Protein AF-A0A4Q3SKV6-F1 (afdb_monomer_lite)

Foldseek 3Di:
DAADAAWDFDADPVGHTQWIFGDDRNDGDDDIDGADPQAAEDEEQDDDPVCLVVLVRHQAYEHLADDCPDPVNVSCVVSVHQYAYNNHCRPPVDDPPFDWDGHSVVRDIGGDD

Radius of gyration: 16.92 Å; chains: 1; bounding box: 42×22×46 Å

pLDDT: mean 90.31, std 5.61, range [58.5, 96.88]

Secondary structure (DSSP, 8-state):
-PPP-EEEEEE-TTS-EEEEEEEETTEEEEEEEE--TT-PEEEES---GGGGGGGGT-SEEEESS--TTSHHHHHHHHTT--EEE--TTHHHHSPTT--EEEETTTTEEEE--

Sequence (113 aa):
KGKLNGVKKVFYKNGKIAEETTYVNGIKNGPYKKYSEKGDILVTTFTDPSWTPLFVSISGLITEVGGLMTHGSVIAREYGLPAVVGVENATRLIRDGQNIRLNGTEGFIELLD

Structure (mmCIF, N/CA/C/O backbone):
data_AF-A0A4Q3SKV6-F1
#
_entry.id   AF-A0A4Q3SKV6-F1
#
loop_
_atom_site.group_PDB
_atom_site.id
_atom_site.type_symbol
_atom_site.label_atom_id
_atom_site.label_alt_id
_atom_site.label_comp_id
_atom_site.label_asym_id
_atom_site.label_entity_id
_atom_site.label_seq_id
_atom_site.pdbx_PDB_ins_code
_atom_site.Cartn_x
_atom_site.Cartn_y
_atom_site.Cartn_z
_atom_site.occupancy
_atom_site.B_iso_or_equiv
_atom_site.auth_seq_id
_atom_site.auth_comp_id
_atom_site.auth_asym_id
_atom_site.auth_atom_id
_atom_site.pdbx_PDB_model_num
ATOM 1 N N . LYS A 1 1 ? -27.427 4.062 30.607 1.00 58.50 1 LYS A N 1
ATOM 2 C CA . LYS A 1 1 ? -26.310 3.504 29.799 1.00 58.50 1 LYS A CA 1
ATOM 3 C C . LYS A 1 1 ? -25.876 4.567 28.796 1.00 58.50 1 LYS A C 1
ATOM 5 O O . LYS A 1 1 ? -26.738 5.050 28.073 1.00 58.50 1 LYS A O 1
ATOM 10 N N . GLY A 1 2 ? -24.609 4.986 28.807 1.00 77.06 2 GLY A N 1
ATOM 11 C CA . GLY A 1 2 ? -24.106 6.011 27.884 1.00 77.06 2 GLY A CA 1
ATOM 12 C C . GLY A 1 2 ? -24.086 5.497 26.444 1.00 77.06 2 GLY A C 1
ATOM 13 O O . GLY A 1 2 ? -23.684 4.359 26.206 1.00 77.06 2 GLY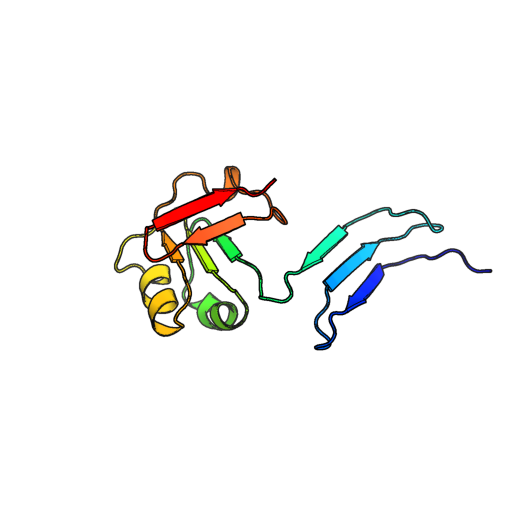 A O 1
ATOM 14 N N . LYS A 1 3 ? -24.563 6.307 25.493 1.00 82.81 3 LYS A N 1
ATOM 15 C CA . LYS A 1 3 ? -24.414 6.023 24.060 1.00 82.81 3 LYS A CA 1
ATOM 16 C C . LYS A 1 3 ? -22.941 6.200 23.676 1.00 82.81 3 LYS A C 1
ATOM 18 O O . LYS A 1 3 ? -22.291 7.113 24.179 1.00 82.81 3 LYS A O 1
ATOM 23 N N . LEU A 1 4 ? -22.423 5.333 22.804 1.00 84.38 4 LEU A N 1
ATOM 24 C CA . LEU A 1 4 ? -21.048 5.445 22.310 1.00 84.38 4 LEU A CA 1
ATOM 25 C C . LEU A 1 4 ? -20.887 6.740 21.506 1.00 84.38 4 LEU A C 1
ATOM 27 O O . LEU A 1 4 ? -21.649 6.985 20.570 1.00 84.38 4 LEU A O 1
ATOM 31 N N . ASN A 1 5 ? -19.888 7.535 21.878 1.00 92.31 5 ASN A N 1
ATOM 32 C CA . ASN A 1 5 ? -19.461 8.739 21.177 1.00 92.31 5 ASN A CA 1
ATOM 33 C C . ASN A 1 5 ? -17.937 8.690 21.034 1.00 92.31 5 ASN A C 1
ATOM 35 O O . ASN A 1 5 ? -17.243 8.459 22.024 1.00 92.31 5 ASN A O 1
ATOM 39 N N . GLY A 1 6 ? -17.430 8.890 19.817 1.00 92.44 6 GLY A N 1
ATOM 40 C CA . GLY A 1 6 ? -16.000 8.862 19.503 1.00 92.44 6 GLY A CA 1
ATOM 41 C C . GLY A 1 6 ? -15.561 7.639 18.695 1.00 92.44 6 GLY A C 1
ATOM 42 O O . GLY A 1 6 ? -16.379 6.930 18.105 1.00 92.44 6 GLY A O 1
ATOM 43 N N . VAL A 1 7 ? -14.247 7.413 18.638 1.00 94.50 7 VAL A N 1
ATOM 44 C CA . VAL A 1 7 ? -13.634 6.346 17.833 1.00 94.50 7 VAL A CA 1
ATOM 45 C C . VAL A 1 7 ? -13.511 5.067 18.655 1.00 94.50 7 VAL A C 1
ATOM 47 O O . VAL A 1 7 ? -12.855 5.039 19.695 1.00 94.50 7 VAL A O 1
ATOM 50 N N . LYS A 1 8 ? -14.107 3.982 18.162 1.00 95.31 8 LYS A N 1
ATOM 51 C CA . LYS A 1 8 ? -13.877 2.625 18.658 1.00 95.31 8 LYS A CA 1
ATOM 52 C C . LYS A 1 8 ? -12.770 1.978 17.834 1.00 95.31 8 LYS A C 1
ATOM 54 O O . LYS A 1 8 ? -12.875 1.936 16.610 1.00 95.31 8 LYS A O 1
ATOM 59 N N . LYS A 1 9 ? -11.761 1.426 18.510 1.00 96.00 9 LYS A N 1
ATOM 60 C CA . LYS A 1 9 ? -10.676 0.660 17.887 1.00 96.00 9 LYS A CA 1
ATOM 61 C C . LYS A 1 9 ? -10.832 -0.831 18.175 1.00 96.00 9 LYS A C 1
ATOM 63 O O . LYS A 1 9 ? -11.140 -1.213 19.304 1.00 96.00 9 LYS A O 1
ATOM 68 N N . VAL A 1 10 ? -10.631 -1.659 17.160 1.00 95.31 10 VAL A N 1
ATOM 69 C CA . VAL A 1 10 ? -10.511 -3.120 17.261 1.00 95.31 10 VAL A CA 1
ATOM 70 C C . VAL A 1 10 ? -9.060 -3.474 16.976 1.00 95.31 10 VAL A C 1
ATOM 72 O O . VAL A 1 10 ? -8.450 -2.845 16.118 1.00 95.31 10 VAL A O 1
ATOM 75 N N . PHE A 1 11 ? -8.510 -4.461 17.680 1.00 93.81 11 PHE A N 1
ATOM 76 C CA . PHE A 1 11 ? -7.109 -4.862 17.559 1.00 93.81 11 PHE A CA 1
ATOM 77 C C . PHE A 1 11 ? -6.990 -6.328 17.127 1.00 93.81 11 PHE A C 1
ATOM 79 O O . PHE A 1 11 ? -7.796 -7.168 17.529 1.00 93.81 11 PHE A O 1
ATOM 86 N N . TYR A 1 12 ? -5.967 -6.628 16.332 1.00 89.62 12 TYR A N 1
ATOM 87 C CA . TYR A 1 12 ? -5.496 -7.981 16.058 1.00 89.62 12 TYR A CA 1
ATOM 88 C C . TYR A 1 12 ? -4.845 -8.600 17.301 1.00 89.62 12 TYR A C 1
ATOM 90 O O . TYR A 1 12 ? -4.482 -7.900 18.249 1.00 89.62 12 TYR A O 1
ATOM 98 N N . LYS A 1 13 ? -4.636 -9.925 17.291 1.00 90.06 13 LYS A N 1
ATOM 99 C CA . LYS A 1 13 ? -3.997 -10.645 18.413 1.00 90.06 13 LYS A CA 1
ATOM 100 C C . LYS A 1 13 ? -2.584 -10.139 18.719 1.00 90.06 13 LYS A C 1
ATOM 102 O O . LYS A 1 13 ? -2.144 -10.216 19.859 1.00 90.06 13 LYS A O 1
ATOM 107 N N . ASN A 1 14 ? -1.893 -9.617 17.709 1.00 86.12 14 ASN A N 1
ATOM 108 C CA . ASN A 1 14 ? -0.560 -9.025 17.826 1.00 86.12 14 ASN A CA 1
ATOM 109 C C . ASN A 1 14 ? -0.564 -7.575 18.358 1.00 86.12 14 ASN A C 1
ATOM 111 O O . ASN A 1 14 ? 0.493 -6.956 18.428 1.00 86.12 14 ASN A O 1
ATOM 115 N N . GLY A 1 15 ? -1.731 -7.012 18.692 1.00 89.88 15 GLY A N 1
ATOM 116 C CA . GLY A 1 15 ? -1.869 -5.652 19.213 1.00 89.88 15 GLY A CA 1
ATOM 117 C C . GLY A 1 15 ? -1.922 -4.545 18.153 1.00 89.88 15 GLY A C 1
ATOM 118 O O . GLY A 1 15 ? -2.127 -3.388 18.518 1.00 89.88 15 GLY A O 1
ATOM 119 N N . LYS A 1 16 ? -1.791 -4.853 16.853 1.00 87.81 16 LYS A N 1
ATOM 120 C CA . LYS A 1 16 ? -2.024 -3.868 15.780 1.00 87.81 16 LYS A CA 1
ATOM 121 C C . LYS A 1 16 ? -3.511 -3.531 15.683 1.00 87.81 16 LYS A C 1
ATOM 123 O O . LYS A 1 16 ? -4.359 -4.388 15.918 1.00 87.81 16 LYS A O 1
ATOM 128 N N . ILE A 1 17 ? -3.841 -2.297 15.312 1.00 90.06 17 ILE A N 1
ATOM 129 C CA . ILE A 1 17 ? -5.231 -1.899 15.051 1.00 90.06 17 ILE A CA 1
ATOM 130 C C . ILE A 1 17 ? -5.724 -2.659 13.813 1.00 90.06 17 ILE A C 1
ATOM 132 O O . ILE A 1 17 ? -5.049 -2.675 12.793 1.00 90.06 17 ILE A O 1
ATOM 136 N N . ALA A 1 18 ? -6.887 -3.291 13.924 1.00 90.19 18 ALA A N 1
ATOM 137 C CA . ALA A 1 18 ? -7.597 -3.964 12.843 1.00 90.19 18 ALA A CA 1
ATOM 138 C C . ALA A 1 18 ? -8.674 -3.066 12.225 1.00 90.19 18 ALA A C 1
ATOM 140 O O . ALA A 1 18 ? -8.880 -3.078 11.015 1.00 90.19 18 ALA A O 1
ATOM 141 N N . GLU A 1 19 ? -9.365 -2.278 13.051 1.00 93.00 19 GLU A N 1
ATOM 142 C CA . GLU A 1 19 ? -10.465 -1.426 12.602 1.00 93.00 19 GLU A CA 1
ATOM 143 C C . GLU A 1 19 ? -10.603 -0.183 13.483 1.00 93.00 19 GLU A C 1
ATOM 145 O O . GLU A 1 19 ? -10.525 -0.274 14.709 1.00 93.00 19 GLU A O 1
ATOM 150 N N . GLU A 1 20 ? -10.879 0.961 12.865 1.00 94.94 20 GLU A N 1
ATOM 151 C CA . GLU A 1 20 ? -11.328 2.184 13.527 1.00 94.94 20 GLU A CA 1
ATOM 152 C C . GLU A 1 20 ? -12.720 2.556 13.009 1.00 94.94 20 GLU A C 1
ATOM 154 O O . GLU A 1 20 ? -12.915 2.752 11.810 1.00 94.94 20 GLU A O 1
ATOM 159 N N . THR A 1 21 ? -13.697 2.665 13.914 1.00 95.00 21 THR A N 1
ATOM 160 C CA . THR A 1 21 ? -15.064 3.091 13.586 1.00 95.00 21 THR A CA 1
ATOM 161 C C . THR A 1 21 ? -15.463 4.295 14.428 1.00 95.00 21 THR A C 1
ATOM 163 O O . THR A 1 21 ? -15.389 4.251 15.658 1.00 95.00 21 THR A O 1
ATOM 166 N N . THR A 1 22 ? -15.959 5.345 13.775 1.00 95.75 22 THR A N 1
ATOM 167 C CA . THR A 1 22 ? -16.471 6.545 14.447 1.00 95.75 22 THR A CA 1
ATOM 168 C C . THR A 1 22 ? -17.957 6.396 14.781 1.00 95.75 22 THR A C 1
ATOM 170 O O . THR A 1 22 ? -18.753 5.971 13.941 1.00 95.75 22 THR A O 1
ATOM 173 N N . TYR A 1 23 ? -18.335 6.732 16.017 1.00 94.94 23 TYR A N 1
ATOM 174 C CA . TYR A 1 23 ? -19.713 6.693 16.501 1.00 94.94 23 TYR A CA 1
ATOM 175 C C . TYR A 1 23 ? -20.179 8.062 16.997 1.00 94.94 23 TYR A C 1
ATOM 177 O O . TYR A 1 23 ? -19.475 8.732 17.754 1.00 94.94 23 TYR A O 1
ATOM 185 N N . VAL A 1 24 ? -21.414 8.420 16.640 1.00 94.38 24 VAL A N 1
ATOM 186 C CA . VAL A 1 24 ? -22.148 9.575 17.172 1.00 94.38 24 VAL A CA 1
ATOM 187 C C . VAL A 1 24 ? -23.500 9.078 17.668 1.00 94.38 24 VAL A C 1
ATOM 189 O O . VAL A 1 24 ? -24.273 8.480 16.922 1.00 94.38 24 VAL A O 1
ATOM 192 N N . ASN A 1 25 ? -23.790 9.286 18.951 1.00 93.56 25 ASN A N 1
ATOM 193 C CA . ASN A 1 25 ? -25.009 8.827 19.618 1.00 93.56 25 ASN A CA 1
ATOM 194 C C . ASN A 1 25 ? -25.289 7.323 19.439 1.00 93.56 25 ASN A C 1
ATOM 196 O O . ASN A 1 25 ? -26.442 6.896 19.366 1.00 93.56 25 ASN A O 1
ATOM 200 N N . GLY A 1 26 ? -24.234 6.507 19.404 1.00 91.25 26 GLY A N 1
ATOM 201 C CA . GLY A 1 26 ? -24.318 5.058 19.218 1.00 91.25 26 GLY A CA 1
ATOM 202 C C . GLY A 1 26 ? -24.495 4.596 17.769 1.00 91.25 26 GLY A C 1
ATOM 203 O O . GLY A 1 26 ? -24.529 3.390 17.537 1.00 91.25 26 GLY A O 1
ATOM 204 N N . ILE A 1 27 ? -24.564 5.510 16.798 1.00 93.06 27 ILE A N 1
ATOM 205 C CA . ILE A 1 27 ? -24.687 5.197 15.369 1.00 93.06 27 ILE A CA 1
ATOM 206 C C . ILE A 1 27 ? -23.320 5.374 14.704 1.00 93.06 27 ILE A C 1
ATOM 208 O O . ILE A 1 27 ? -22.618 6.340 15.003 1.00 93.06 27 ILE A O 1
ATOM 212 N N . LYS A 1 28 ? -22.940 4.450 13.808 1.00 92.75 28 LYS A N 1
ATOM 213 C CA . LYS A 1 28 ? -21.728 4.591 12.986 1.00 92.75 28 LYS A CA 1
ATOM 214 C C . LYS A 1 28 ? -21.862 5.847 12.125 1.00 92.75 28 LYS A C 1
ATOM 216 O O . LYS A 1 28 ? -22.749 5.921 11.279 1.00 92.75 28 LYS A O 1
ATOM 221 N N . ASN A 1 29 ? -21.016 6.835 12.372 1.00 91.88 29 ASN A N 1
ATOM 222 C CA . ASN A 1 29 ? -21.043 8.112 11.677 1.00 91.88 29 ASN A CA 1
ATOM 223 C C . ASN A 1 29 ? -19.631 8.702 11.680 1.00 91.88 29 ASN A C 1
ATOM 225 O O . ASN A 1 29 ? -19.064 8.913 12.749 1.00 91.88 29 ASN A O 1
ATOM 229 N N . GLY A 1 30 ? -19.070 8.929 10.492 1.00 88.56 30 GLY A N 1
ATOM 230 C CA . GLY A 1 30 ? -17.695 9.394 10.307 1.00 88.56 30 GLY A CA 1
ATOM 231 C C . GLY A 1 30 ? -16.780 8.334 9.682 1.00 88.56 30 GLY A C 1
ATOM 232 O O . GLY A 1 30 ? -17.271 7.324 9.171 1.00 88.56 30 GLY A O 1
ATOM 233 N N . PRO A 1 31 ? -15.455 8.565 9.684 1.00 87.81 31 PRO A N 1
ATOM 234 C CA . PRO A 1 31 ? -14.503 7.700 9.003 1.00 87.81 31 PRO A CA 1
ATOM 235 C C . PRO A 1 31 ? -14.521 6.275 9.563 1.00 87.81 31 PRO A C 1
ATOM 237 O O . PRO A 1 31 ? -14.621 6.058 10.779 1.00 87.81 31 PRO A O 1
ATOM 240 N N . TYR A 1 32 ? -14.409 5.330 8.633 1.00 90.06 32 TYR A N 1
ATOM 241 C CA . TYR A 1 32 ? -14.226 3.904 8.857 1.00 90.06 32 TYR A CA 1
ATOM 242 C C . TYR A 1 32 ? -12.919 3.492 8.190 1.00 90.06 32 TYR A C 1
ATOM 244 O O . TYR A 1 32 ? -12.730 3.768 7.006 1.00 90.06 32 TYR A O 1
ATOM 252 N N . LYS A 1 33 ? -12.025 2.851 8.941 1.00 88.75 33 LYS A N 1
ATOM 253 C CA . LYS A 1 33 ? -10.770 2.317 8.408 1.00 88.75 33 LYS A CA 1
ATOM 254 C C . LYS A 1 33 ? -10.596 0.883 8.856 1.00 88.75 33 LYS A C 1
ATOM 256 O O . LYS A 1 33 ? -10.780 0.580 10.034 1.00 88.75 33 LYS A O 1
ATOM 261 N N . LYS A 1 34 ? -10.208 0.026 7.920 1.00 86.81 34 LYS A N 1
ATOM 262 C CA . LYS A 1 34 ? -9.826 -1.358 8.172 1.00 86.81 34 LYS A CA 1
ATOM 263 C C . LYS A 1 34 ? -8.383 -1.527 7.725 1.00 86.81 34 LYS A C 1
ATOM 265 O O . LYS A 1 34 ? -8.044 -1.121 6.622 1.00 86.81 34 LYS A O 1
ATOM 270 N N . TYR A 1 35 ? -7.565 -2.103 8.590 1.00 85.19 35 TYR A N 1
ATOM 271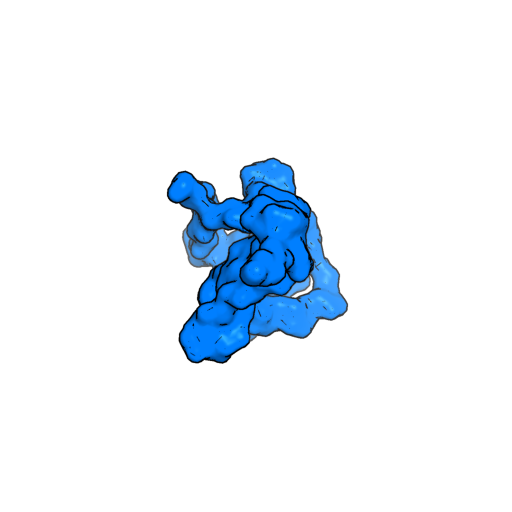 C CA . TYR A 1 35 ? -6.140 -2.305 8.352 1.00 85.19 35 TYR A CA 1
ATOM 272 C C . TYR A 1 35 ? -5.880 -3.779 8.094 1.00 85.19 35 TYR A C 1
ATOM 274 O O . TYR A 1 35 ? -6.536 -4.623 8.700 1.00 85.19 35 TYR A O 1
ATOM 282 N N . SER A 1 36 ? -4.924 -4.105 7.232 1.00 83.06 36 SER A N 1
ATOM 283 C CA . SER A 1 36 ? -4.502 -5.488 7.024 1.00 83.06 36 SER A CA 1
ATOM 284 C C . SER A 1 36 ? -3.588 -5.972 8.156 1.00 83.06 36 SER A C 1
ATOM 286 O O . SER A 1 36 ? -2.595 -5.328 8.497 1.00 83.06 36 SER A O 1
ATOM 288 N N . GLU A 1 37 ? -3.848 -7.168 8.701 1.00 82.31 37 GLU A N 1
ATOM 289 C CA . GLU A 1 37 ? -2.944 -7.812 9.675 1.00 82.31 37 GLU A CA 1
ATOM 290 C C . GLU A 1 37 ? -1.540 -8.036 9.090 1.00 82.31 37 GLU A C 1
ATOM 292 O O . GLU A 1 37 ? -0.535 -7.965 9.804 1.00 82.31 37 GLU A O 1
ATOM 297 N N . LYS A 1 38 ? -1.484 -8.274 7.774 1.00 79.81 38 LYS A N 1
ATOM 298 C CA . LYS A 1 38 ? -0.265 -8.554 7.010 1.00 79.81 38 LYS A CA 1
ATOM 299 C C . LYS A 1 38 ? 0.426 -7.287 6.489 1.00 79.81 38 LYS A C 1
ATOM 301 O O . LYS A 1 38 ? 1.474 -7.411 5.871 1.00 79.81 38 LYS A O 1
ATOM 306 N N . GLY A 1 39 ? -0.125 -6.100 6.759 1.00 84.81 39 GLY A N 1
ATOM 307 C CA . GLY A 1 39 ? 0.317 -4.825 6.184 1.00 84.81 39 GLY A CA 1
ATOM 308 C C . GLY A 1 39 ? -0.431 -4.479 4.897 1.00 84.81 39 GLY A C 1
ATOM 309 O O . GLY A 1 39 ? -0.972 -5.366 4.224 1.00 84.81 39 GLY A O 1
ATOM 310 N N . ASP A 1 40 ? -0.473 -3.191 4.572 1.00 90.75 40 ASP A N 1
ATOM 311 C CA . ASP A 1 40 ? -1.222 -2.653 3.432 1.00 90.75 40 ASP A CA 1
ATOM 312 C C . ASP A 1 40 ? -0.340 -2.570 2.174 1.00 90.75 40 ASP A C 1
ATOM 314 O O . ASP A 1 40 ? 0.887 -2.475 2.269 1.00 90.75 40 ASP A O 1
ATOM 318 N N . ILE A 1 41 ? -0.960 -2.608 0.992 1.00 94.44 41 ILE A N 1
ATOM 319 C CA . ILE A 1 41 ? -0.267 -2.389 -0.284 1.00 94.44 41 ILE A CA 1
ATOM 320 C C . ILE A 1 41 ? -0.312 -0.894 -0.593 1.00 94.44 41 ILE A C 1
ATOM 322 O O . ILE A 1 41 ? -1.390 -0.308 -0.682 1.00 94.44 41 ILE A O 1
ATOM 326 N N . LEU A 1 42 ? 0.856 -0.274 -0.764 1.00 94.56 42 LEU A N 1
ATOM 327 C CA . LEU A 1 42 ? 0.954 1.142 -1.099 1.00 94.56 42 LEU A CA 1
ATOM 328 C C . LEU A 1 42 ? 0.712 1.346 -2.594 1.00 94.56 42 LEU A C 1
ATOM 330 O O . LEU A 1 42 ? 1.466 0.827 -3.413 1.00 94.56 42 LEU A O 1
ATOM 334 N N . VAL A 1 43 ? -0.292 2.150 -2.941 1.00 96.38 43 VAL A N 1
ATOM 335 C CA . VAL A 1 43 ? -0.569 2.584 -4.316 1.00 96.38 43 VAL A CA 1
ATOM 336 C C . VAL A 1 43 ? -0.292 4.080 -4.420 1.00 96.38 43 VAL A C 1
ATOM 338 O O . VAL A 1 43 ? -0.867 4.868 -3.674 1.00 96.38 43 VAL A O 1
ATOM 341 N N . THR A 1 44 ? 0.605 4.485 -5.318 1.00 95.94 44 THR A N 1
ATOM 342 C CA . THR A 1 44 ? 1.020 5.892 -5.472 1.00 95.94 44 THR A CA 1
ATOM 343 C C . THR A 1 44 ? 1.402 6.211 -6.917 1.00 95.94 44 THR A C 1
ATOM 345 O O . THR A 1 44 ? 1.709 5.317 -7.698 1.00 95.94 44 THR A O 1
ATOM 348 N N . THR A 1 45 ? 1.437 7.484 -7.305 1.00 95.38 45 THR A N 1
ATOM 349 C CA . THR A 1 45 ? 1.936 7.873 -8.632 1.00 95.38 45 THR A CA 1
ATOM 350 C C . THR A 1 45 ? 3.448 7.669 -8.739 1.00 95.38 45 THR A C 1
ATOM 352 O O . THR A 1 45 ? 3.935 7.093 -9.707 1.00 95.38 45 THR A O 1
ATOM 355 N N . PHE A 1 46 ? 4.206 8.087 -7.725 1.00 91.38 46 PHE A N 1
ATOM 356 C CA . PHE A 1 46 ? 5.660 7.924 -7.649 1.00 91.38 46 PHE A CA 1
ATOM 357 C C . PHE A 1 46 ? 6.106 7.726 -6.195 1.00 91.38 46 PHE A C 1
ATOM 359 O O . PHE A 1 46 ? 5.323 7.906 -5.260 1.00 91.38 46 PHE A O 1
ATOM 366 N N . THR A 1 47 ? 7.369 7.345 -6.006 1.00 90.38 47 THR A N 1
ATOM 367 C CA . THR A 1 47 ? 8.002 7.202 -4.685 1.00 90.38 47 THR A CA 1
ATOM 368 C C . THR A 1 47 ? 9.048 8.282 -4.470 1.00 90.38 47 THR A C 1
ATOM 370 O O . THR A 1 47 ? 9.818 8.560 -5.390 1.00 90.38 47 THR A O 1
ATOM 373 N N . ASP A 1 48 ? 9.152 8.782 -3.244 1.00 89.25 48 ASP A N 1
ATOM 374 C CA . ASP A 1 48 ? 10.219 9.685 -2.818 1.00 89.25 48 ASP A CA 1
ATOM 375 C C . ASP A 1 48 ? 11.227 8.951 -1.903 1.00 89.25 48 ASP A C 1
ATOM 377 O O . ASP A 1 48 ? 10.798 8.162 -1.055 1.00 89.25 48 ASP A O 1
ATOM 381 N N . PRO A 1 49 ? 12.550 9.181 -2.023 1.00 87.25 49 PRO A N 1
ATOM 382 C CA . PRO A 1 49 ? 13.552 8.591 -1.128 1.00 87.25 49 PRO A CA 1
ATOM 383 C C . PRO A 1 49 ? 13.312 8.828 0.365 1.00 87.25 49 PRO A C 1
ATOM 385 O O . PRO A 1 49 ? 13.624 7.960 1.185 1.00 87.25 49 PRO A O 1
ATOM 388 N N . SER A 1 50 ? 12.689 9.948 0.737 1.00 91.00 50 SER A N 1
ATOM 389 C CA . SER A 1 50 ? 12.304 10.227 2.125 1.00 91.00 50 SER A CA 1
ATOM 390 C C . SER A 1 50 ? 11.297 9.221 2.698 1.00 91.00 50 SER A C 1
ATOM 392 O O . SER A 1 50 ? 11.165 9.118 3.917 1.00 91.00 50 SER A O 1
ATOM 394 N N . TRP A 1 51 ? 10.614 8.440 1.854 1.00 89.88 51 TRP A N 1
ATOM 395 C CA . TRP A 1 51 ? 9.632 7.435 2.268 1.00 89.88 51 TRP A CA 1
ATOM 396 C C . TRP A 1 51 ? 10.242 6.068 2.557 1.00 89.88 51 TRP A C 1
ATOM 398 O O . TRP A 1 51 ? 9.513 5.171 2.965 1.00 89.88 51 TRP A O 1
ATOM 408 N N . THR A 1 52 ? 11.555 5.891 2.396 1.00 86.31 52 THR A N 1
ATOM 409 C CA . THR A 1 52 ? 12.239 4.612 2.661 1.00 86.31 52 THR A CA 1
ATOM 410 C C . THR A 1 52 ? 11.846 3.974 4.008 1.00 86.31 52 THR A C 1
ATOM 412 O O . THR A 1 52 ? 11.552 2.780 4.027 1.00 86.31 52 THR A O 1
ATOM 415 N N . PRO A 1 53 ? 11.701 4.719 5.127 1.00 88.69 53 PRO A N 1
ATOM 416 C CA . PRO A 1 53 ? 11.239 4.129 6.388 1.00 88.69 53 PRO A CA 1
ATOM 417 C C . PRO A 1 53 ? 9.825 3.521 6.338 1.00 88.69 53 PRO A C 1
ATOM 419 O O . PRO A 1 53 ? 9.531 2.605 7.103 1.00 88.69 53 PRO A O 1
ATOM 422 N N . LEU A 1 54 ? 8.949 3.995 5.442 1.00 86.31 54 LEU A N 1
ATOM 423 C CA . LEU A 1 54 ? 7.595 3.455 5.255 1.00 86.31 54 LEU A CA 1
ATOM 424 C C . LEU A 1 54 ? 7.607 2.075 4.587 1.00 86.31 54 LEU A C 1
ATOM 426 O O . LEU A 1 54 ? 6.665 1.310 4.759 1.00 86.31 54 LEU A O 1
ATOM 430 N N . PHE A 1 55 ? 8.668 1.712 3.864 1.00 88.25 55 PHE A N 1
ATOM 431 C CA . PHE A 1 55 ? 8.726 0.428 3.156 1.00 88.25 55 PHE A CA 1
ATOM 432 C C . PHE A 1 55 ? 8.783 -0.766 4.121 1.00 88.25 55 PHE A C 1
ATOM 434 O O . PHE A 1 55 ? 8.416 -1.876 3.754 1.00 88.25 55 PHE A O 1
ATOM 441 N N . VAL A 1 56 ? 9.156 -0.524 5.382 1.00 85.44 56 VAL A N 1
ATOM 442 C CA . VAL A 1 56 ? 9.154 -1.525 6.459 1.00 85.44 56 VAL A CA 1
ATOM 443 C C . VAL A 1 56 ? 7.733 -1.882 6.920 1.00 85.44 56 VAL A C 1
ATOM 445 O O . VAL A 1 56 ? 7.525 -2.946 7.502 1.00 85.44 56 VAL A O 1
ATOM 448 N N . SER A 1 57 ? 6.745 -1.003 6.709 1.00 85.31 57 SER A N 1
ATOM 449 C CA . SER A 1 57 ? 5.377 -1.198 7.212 1.00 85.31 57 SER A CA 1
ATOM 450 C C . SER A 1 57 ? 4.380 -1.703 6.167 1.00 85.31 57 SER A C 1
ATOM 452 O O . SER A 1 57 ? 3.287 -2.133 6.546 1.00 85.31 57 SER A O 1
ATOM 454 N N . ILE A 1 58 ? 4.740 -1.667 4.885 1.00 91.62 58 ILE A N 1
ATOM 455 C CA . ILE A 1 58 ? 3.874 -2.073 3.772 1.00 91.62 58 ILE A CA 1
ATOM 456 C C . ILE A 1 58 ? 4.149 -3.519 3.355 1.00 91.62 58 ILE A C 1
ATOM 458 O O . ILE A 1 58 ? 5.227 -4.060 3.586 1.00 91.62 58 ILE A O 1
ATOM 462 N N . SER A 1 59 ? 3.155 -4.150 2.738 1.00 93.06 59 SER A N 1
ATOM 463 C CA . SER A 1 59 ? 3.227 -5.535 2.254 1.00 93.06 59 SER A CA 1
ATOM 464 C C . SER A 1 59 ? 3.390 -5.642 0.737 1.00 93.06 59 SER A C 1
ATOM 466 O O . SER A 1 59 ? 3.683 -6.722 0.228 1.00 93.06 59 SER A O 1
ATOM 468 N N . GLY A 1 60 ? 3.243 -4.527 0.018 1.00 94.94 60 GLY A N 1
ATOM 469 C CA . GLY A 1 60 ? 3.501 -4.427 -1.413 1.00 94.94 60 GLY A CA 1
ATOM 470 C C . GLY A 1 60 ? 3.532 -2.980 -1.899 1.00 94.94 60 GLY A C 1
ATOM 471 O O . GLY A 1 60 ? 3.102 -2.073 -1.185 1.00 94.94 60 GLY A O 1
ATOM 472 N N . LEU A 1 61 ? 4.020 -2.774 -3.123 1.00 95.50 61 LEU A N 1
ATOM 473 C CA . LEU A 1 61 ? 4.100 -1.463 -3.770 1.00 95.50 61 LEU A CA 1
ATOM 474 C C . LEU A 1 61 ? 3.520 -1.502 -5.190 1.00 95.50 61 LEU A C 1
ATOM 476 O O . LEU A 1 61 ? 3.874 -2.358 -5.997 1.00 95.50 61 LEU A O 1
ATOM 480 N N . ILE A 1 62 ? 2.682 -0.524 -5.517 1.00 96.56 62 ILE A N 1
ATOM 481 C CA . ILE A 1 62 ? 2.201 -0.252 -6.870 1.00 96.56 62 ILE A CA 1
ATOM 482 C C . ILE A 1 62 ? 2.499 1.210 -7.202 1.00 96.56 62 ILE A C 1
ATOM 484 O O . ILE A 1 62 ? 2.100 2.103 -6.449 1.00 96.56 62 ILE A O 1
ATOM 488 N N . THR A 1 63 ? 3.181 1.467 -8.324 1.00 95.81 63 THR A N 1
ATOM 489 C CA . THR A 1 63 ? 3.435 2.840 -8.792 1.00 95.81 63 THR A CA 1
ATOM 490 C C . THR A 1 63 ? 2.968 3.086 -10.219 1.00 95.81 63 THR A C 1
ATOM 492 O O . THR A 1 63 ? 3.140 2.230 -11.085 1.00 95.81 63 THR A O 1
ATOM 495 N N . GLU A 1 64 ? 2.424 4.275 -10.489 1.00 96.00 64 GLU A N 1
ATOM 496 C CA . GLU A 1 64 ? 2.034 4.667 -11.855 1.00 96.00 64 GLU A CA 1
ATOM 497 C C . GLU A 1 64 ? 3.238 5.013 -12.724 1.00 96.00 64 GLU A C 1
ATOM 499 O O . GLU A 1 64 ? 3.285 4.677 -13.903 1.00 96.00 64 GLU A O 1
ATOM 504 N N . VAL A 1 65 ? 4.238 5.656 -12.128 1.00 91.12 65 VAL A N 1
ATOM 505 C CA . VAL A 1 65 ? 5.499 5.998 -12.774 1.00 91.12 65 VAL A CA 1
ATOM 506 C C . VAL A 1 65 ? 6.579 5.070 -12.247 1.00 91.12 65 VAL A C 1
ATOM 508 O O . VAL A 1 65 ? 6.728 4.868 -11.038 1.00 91.12 65 VAL A O 1
ATOM 511 N N . GLY A 1 66 ? 7.368 4.507 -13.154 1.00 83.62 66 GLY A N 1
ATOM 512 C CA . GLY A 1 66 ? 8.496 3.677 -12.775 1.00 83.62 66 GLY A CA 1
ATOM 513 C C . GLY A 1 66 ? 9.015 2.816 -13.912 1.00 83.62 66 GLY A C 1
ATOM 514 O O . GLY A 1 66 ? 8.360 2.622 -14.928 1.00 83.62 66 GLY A O 1
ATOM 515 N N . GLY A 1 67 ? 10.213 2.292 -13.707 1.00 80.31 67 GLY A N 1
ATOM 516 C CA . GLY A 1 67 ? 10.842 1.301 -14.564 1.00 80.31 67 GLY A CA 1
ATOM 517 C C . GLY A 1 67 ? 11.701 0.384 -13.706 1.00 80.31 67 GLY A C 1
ATOM 518 O O . GLY A 1 67 ? 11.821 0.575 -12.496 1.00 80.31 67 GLY A O 1
ATOM 519 N N . LEU A 1 68 ? 12.345 -0.604 -14.319 1.00 76.12 68 LEU A N 1
ATOM 520 C CA . LEU A 1 68 ? 13.082 -1.645 -13.594 1.00 76.12 68 LEU A CA 1
ATOM 521 C C . LEU A 1 68 ? 14.157 -1.109 -12.620 1.00 76.12 68 LEU A C 1
ATOM 523 O O . LEU A 1 68 ? 14.499 -1.801 -11.663 1.00 76.12 68 LEU A O 1
ATOM 527 N N . MET A 1 69 ? 14.677 0.097 -12.873 1.00 84.38 69 MET A N 1
ATOM 528 C CA . MET A 1 69 ? 15.787 0.730 -12.145 1.00 84.38 69 MET A CA 1
ATOM 529 C C . MET A 1 69 ? 15.391 2.008 -11.388 1.00 84.38 69 MET A C 1
ATOM 531 O O . MET A 1 69 ? 16.261 2.746 -10.935 1.00 84.38 69 MET A O 1
ATOM 535 N N . THR A 1 70 ? 14.099 2.323 -11.267 1.00 84.94 70 THR A N 1
ATOM 536 C CA . THR A 1 70 ? 13.673 3.500 -10.494 1.00 84.94 70 THR A CA 1
ATOM 537 C C . THR A 1 70 ? 13.791 3.253 -8.993 1.00 84.94 70 THR A C 1
ATOM 539 O O . THR A 1 70 ? 13.804 2.107 -8.547 1.00 84.94 70 THR A O 1
ATOM 542 N N . HIS A 1 71 ? 13.841 4.337 -8.209 1.00 83.62 71 HIS A N 1
ATOM 543 C CA . HIS A 1 71 ? 13.979 4.283 -6.749 1.00 83.62 71 HIS A CA 1
ATOM 544 C C . HIS A 1 71 ? 13.019 3.273 -6.096 1.00 83.62 71 HIS A C 1
ATOM 546 O O . HIS A 1 71 ? 13.464 2.381 -5.380 1.00 83.62 71 HIS A O 1
ATOM 552 N N . GLY A 1 72 ? 11.721 3.347 -6.415 1.00 80.75 72 GLY A N 1
ATOM 553 C CA . GLY A 1 72 ? 10.722 2.408 -5.896 1.00 80.75 72 GLY A CA 1
ATOM 554 C C . GLY A 1 72 ? 11.028 0.939 -6.216 1.00 80.75 72 GLY A C 1
ATOM 555 O O . GLY A 1 72 ? 10.874 0.090 -5.346 1.00 80.75 72 GLY A O 1
ATOM 556 N N . SER A 1 73 ? 11.526 0.641 -7.421 1.00 84.19 73 SER A N 1
ATOM 557 C CA . SER A 1 73 ? 11.867 -0.722 -7.861 1.00 84.19 73 SER A CA 1
ATOM 558 C C . SER A 1 73 ? 13.120 -1.275 -7.186 1.00 84.19 73 SER A C 1
ATOM 560 O O . SER A 1 73 ? 13.187 -2.467 -6.894 1.00 84.19 73 SER A O 1
ATOM 562 N N . VAL A 1 74 ? 14.123 -0.424 -6.959 1.00 88.50 74 VAL A N 1
ATOM 563 C CA . VAL A 1 74 ? 15.371 -0.816 -6.289 1.00 88.50 74 VAL A CA 1
ATOM 564 C C . VAL A 1 74 ? 15.100 -1.091 -4.815 1.00 88.50 74 VAL A C 1
ATOM 566 O O . VAL A 1 74 ? 15.365 -2.196 -4.347 1.00 88.50 74 VAL A O 1
ATOM 569 N N . ILE A 1 75 ? 14.471 -0.142 -4.117 1.00 88.44 75 ILE A N 1
ATOM 570 C 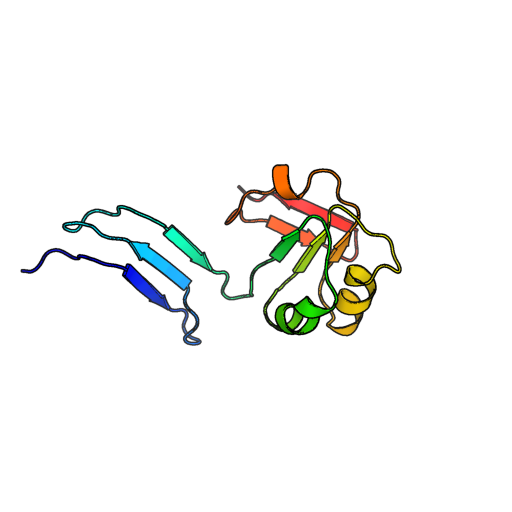CA . ILE A 1 75 ? 14.158 -0.291 -2.694 1.00 88.44 75 ILE A CA 1
ATOM 571 C C . ILE A 1 75 ? 13.197 -1.461 -2.465 1.00 88.44 75 ILE A C 1
ATOM 573 O O . ILE A 1 75 ? 13.436 -2.274 -1.580 1.00 88.44 75 ILE A O 1
ATOM 577 N N . ALA A 1 76 ? 12.155 -1.636 -3.286 1.00 88.81 76 ALA A N 1
ATOM 578 C CA . ALA A 1 76 ? 11.264 -2.787 -3.128 1.00 88.81 76 ALA A CA 1
ATOM 579 C C . ALA A 1 76 ? 12.027 -4.126 -3.144 1.00 88.81 76 ALA A C 1
ATOM 581 O O . ALA A 1 76 ? 11.760 -4.994 -2.318 1.00 88.81 76 ALA A O 1
ATOM 582 N N . ARG A 1 77 ? 13.040 -4.277 -4.007 1.00 88.50 77 ARG A N 1
ATOM 583 C CA . ARG A 1 77 ? 13.882 -5.484 -4.043 1.00 88.50 77 ARG A CA 1
ATOM 584 C C . ARG A 1 77 ? 14.767 -5.636 -2.815 1.00 88.50 77 ARG A C 1
ATOM 586 O O . ARG A 1 77 ? 14.867 -6.744 -2.300 1.00 88.50 77 ARG A O 1
ATOM 593 N N . GLU A 1 78 ? 15.390 -4.555 -2.353 1.00 90.75 78 GLU A N 1
ATOM 594 C CA . GLU A 1 78 ? 16.240 -4.573 -1.153 1.00 90.75 78 GLU A CA 1
ATOM 595 C C . GLU A 1 78 ? 15.469 -5.048 0.084 1.00 90.75 78 GLU A C 1
ATOM 597 O O . GLU A 1 78 ? 16.001 -5.800 0.898 1.00 90.75 78 GLU A O 1
ATOM 602 N N . TYR A 1 79 ? 14.191 -4.674 0.184 1.00 86.88 79 TYR A N 1
ATOM 603 C CA . TYR A 1 79 ? 13.306 -5.071 1.279 1.00 86.88 79 TYR A CA 1
ATOM 604 C C . TYR A 1 79 ? 12.547 -6.388 1.027 1.00 86.88 79 TYR A C 1
ATOM 606 O O . TYR A 1 79 ? 11.762 -6.806 1.876 1.00 86.88 79 TYR A O 1
ATOM 614 N N . GLY A 1 80 ? 12.751 -7.054 -0.117 1.00 89.31 80 GLY A N 1
ATOM 615 C CA . GLY A 1 80 ? 12.002 -8.264 -0.488 1.00 89.31 80 GLY A CA 1
ATOM 616 C C . GLY A 1 80 ? 10.497 -8.025 -0.679 1.00 89.31 80 GLY A C 1
ATOM 617 O O . GLY A 1 80 ? 9.693 -8.945 -0.539 1.00 89.31 80 GLY A O 1
ATOM 618 N N . LEU A 1 81 ? 10.116 -6.783 -0.972 1.00 91.94 81 LEU A N 1
ATOM 619 C CA . LEU A 1 81 ? 8.745 -6.324 -1.112 1.00 91.94 81 LEU A CA 1
ATOM 620 C C . LEU A 1 81 ? 8.235 -6.601 -2.539 1.00 91.94 81 LEU A C 1
ATOM 622 O O . LEU A 1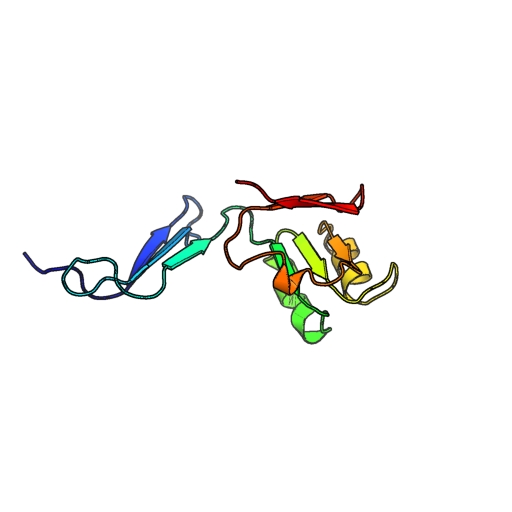 81 ? 8.858 -6.153 -3.507 1.00 91.94 81 LEU A O 1
ATOM 626 N N . PRO A 1 82 ? 7.093 -7.289 -2.718 1.00 94.38 82 PRO A N 1
ATOM 627 C CA . PRO A 1 82 ? 6.495 -7.444 -4.038 1.00 94.38 82 PRO A CA 1
ATOM 628 C C . PRO A 1 82 ? 6.086 -6.074 -4.586 1.00 94.38 82 PRO A C 1
ATOM 630 O O . PRO A 1 82 ? 5.398 -5.303 -3.913 1.00 94.38 82 PRO A O 1
ATOM 633 N N . ALA A 1 83 ? 6.499 -5.776 -5.818 1.00 94.94 83 ALA A N 1
ATOM 634 C CA . ALA A 1 83 ? 6.220 -4.495 -6.449 1.00 94.94 83 ALA A CA 1
ATOM 635 C C . ALA A 1 83 ? 5.857 -4.631 -7.928 1.00 94.94 83 ALA A C 1
ATOM 637 O O . ALA A 1 83 ? 6.463 -5.422 -8.650 1.00 94.94 83 ALA A O 1
ATOM 638 N N . VAL A 1 84 ? 4.902 -3.815 -8.373 1.00 95.38 84 VAL A N 1
ATOM 639 C CA . VAL A 1 84 ? 4.565 -3.620 -9.788 1.00 95.38 84 VAL A CA 1
ATOM 640 C C . VAL A 1 84 ? 4.602 -2.121 -10.074 1.00 95.38 84 VAL A C 1
ATOM 642 O O . VAL A 1 84 ? 3.942 -1.332 -9.407 1.00 95.38 84 VAL A O 1
ATOM 645 N N . VAL A 1 85 ? 5.410 -1.709 -11.044 1.00 94.69 85 VAL A N 1
ATOM 646 C CA . VAL A 1 85 ? 5.664 -0.294 -11.349 1.00 94.69 85 VAL A CA 1
ATOM 647 C C . VAL A 1 85 ? 5.279 0.020 -12.788 1.00 94.69 85 VAL A C 1
ATOM 649 O O . VAL A 1 85 ? 5.269 -0.876 -13.630 1.00 94.69 85 VAL A O 1
ATOM 652 N N . GLY A 1 86 ? 4.998 1.289 -13.081 1.00 93.44 86 GLY A N 1
ATOM 653 C CA . GLY A 1 86 ? 4.561 1.701 -14.418 1.00 93.44 86 GLY A CA 1
ATOM 654 C C . GLY A 1 86 ? 3.098 1.347 -14.707 1.00 93.44 86 GLY A C 1
ATOM 655 O O . GLY A 1 86 ? 2.737 1.118 -15.858 1.00 93.44 86 GLY A O 1
ATOM 656 N N . VAL A 1 87 ? 2.264 1.241 -13.668 1.00 95.38 87 VAL A N 1
ATOM 657 C CA . VAL A 1 87 ? 0.851 0.860 -13.785 1.00 95.38 87 VAL A CA 1
ATOM 658 C C . VAL A 1 87 ? 0.008 2.098 -14.048 1.00 95.38 87 VAL A C 1
ATOM 660 O O . VAL A 1 87 ? -0.346 2.838 -13.132 1.00 95.38 87 VAL A O 1
ATOM 663 N N . GLU A 1 88 ? -0.325 2.332 -15.310 1.00 94.88 88 GLU A N 1
ATOM 664 C CA . GLU A 1 88 ? -1.082 3.514 -15.709 1.00 94.88 88 GLU A CA 1
ATOM 665 C C . GLU A 1 88 ? -2.421 3.631 -14.952 1.00 94.88 88 GLU A C 1
ATOM 667 O O . GLU A 1 88 ? -3.193 2.675 -14.865 1.00 94.88 88 GLU A O 1
ATOM 672 N N . ASN A 1 89 ? -2.711 4.820 -14.414 1.00 95.94 89 ASN A N 1
ATOM 673 C CA . ASN A 1 89 ? -3.939 5.137 -13.674 1.00 95.94 89 ASN A CA 1
ATOM 674 C C . ASN A 1 89 ? -4.199 4.283 -12.411 1.00 95.94 89 ASN A C 1
ATOM 676 O O . ASN A 1 89 ? -5.341 4.236 -11.940 1.00 95.94 89 ASN A O 1
ATOM 680 N N . ALA A 1 90 ? -3.189 3.620 -11.834 1.00 96.88 90 ALA A N 1
ATOM 681 C CA . ALA A 1 90 ? -3.356 2.777 -10.645 1.00 96.88 90 ALA A CA 1
ATOM 682 C C . ALA A 1 90 ? -4.071 3.486 -9.483 1.00 96.88 90 ALA A C 1
ATOM 684 O O . ALA A 1 90 ? -4.972 2.906 -8.880 1.00 96.88 90 ALA A O 1
ATOM 685 N N . THR A 1 91 ? -3.729 4.748 -9.205 1.00 96.69 91 THR A N 1
ATOM 686 C CA . THR A 1 91 ? -4.314 5.531 -8.097 1.00 96.69 91 THR A CA 1
ATOM 687 C C . THR A 1 91 ? -5.788 5.870 -8.314 1.00 96.69 91 THR A C 1
ATOM 689 O O . THR A 1 91 ? -6.513 6.168 -7.366 1.00 96.69 91 THR A O 1
ATOM 692 N N . ARG A 1 92 ? -6.252 5.814 -9.566 1.00 96.00 92 ARG A N 1
ATOM 693 C CA . ARG A 1 92 ? -7.651 6.033 -9.939 1.00 96.00 92 ARG A CA 1
ATOM 694 C C . ARG A 1 92 ? -8.445 4.729 -9.990 1.00 96.00 92 ARG A C 1
ATOM 696 O O . ARG A 1 92 ? 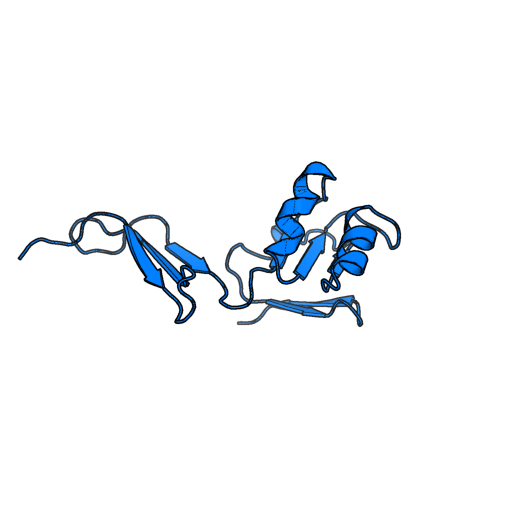-9.640 4.734 -9.692 1.00 96.00 92 ARG A O 1
ATOM 703 N N . LEU A 1 93 ? -7.809 3.644 -10.426 1.00 95.75 93 LEU A N 1
ATOM 704 C CA . LEU A 1 93 ? -8.446 2.341 -10.613 1.00 95.75 93 LEU A CA 1
ATOM 705 C C . LEU A 1 93 ? -8.594 1.575 -9.296 1.00 95.75 93 LEU A C 1
ATOM 707 O O . LEU A 1 93 ? -9.611 0.913 -9.093 1.00 95.75 93 LEU A O 1
ATOM 711 N N . ILE A 1 94 ? -7.609 1.688 -8.404 1.00 95.81 94 ILE A N 1
ATOM 712 C CA . ILE A 1 94 ? -7.588 1.012 -7.108 1.00 95.81 94 ILE A CA 1
ATOM 713 C C . ILE A 1 94 ? -8.048 1.998 -6.041 1.00 95.81 94 ILE A C 1
ATOM 715 O O . ILE A 1 94 ? -7.434 3.045 -5.838 1.00 95.81 94 ILE A O 1
ATOM 719 N N . ARG A 1 95 ? -9.143 1.674 -5.354 1.00 92.31 95 ARG A N 1
ATOM 720 C CA . ARG A 1 95 ? -9.696 2.537 -4.304 1.00 92.31 95 ARG A CA 1
ATOM 721 C C . ARG A 1 95 ? -9.019 2.264 -2.965 1.00 92.31 95 ARG A C 1
ATOM 723 O O . ARG A 1 95 ? -8.663 1.127 -2.666 1.00 92.31 95 ARG A O 1
ATOM 730 N N . ASP A 1 96 ? -8.901 3.297 -2.134 1.00 90.12 96 ASP A N 1
ATOM 731 C CA . ASP A 1 96 ? -8.436 3.130 -0.755 1.00 90.12 96 ASP A CA 1
ATOM 732 C C . ASP A 1 96 ? -9.306 2.108 -0.002 1.00 90.12 96 ASP A C 1
ATOM 734 O O . ASP A 1 96 ? -10.533 2.085 -0.142 1.00 90.12 96 ASP A O 1
ATOM 738 N N . GLY A 1 97 ? -8.653 1.232 0.761 1.00 87.94 97 GLY A N 1
ATOM 739 C CA . GLY A 1 97 ? -9.291 0.123 1.472 1.00 87.94 97 GLY A CA 1
ATOM 740 C C . GLY A 1 97 ? -9.818 -1.023 0.595 1.00 87.94 97 GLY A C 1
ATOM 741 O O . GLY A 1 97 ? -10.418 -1.955 1.135 1.00 87.94 97 GLY A O 1
ATOM 742 N N . GLN A 1 98 ? -9.621 -0.990 -0.729 1.00 90.19 98 GLN A N 1
ATOM 743 C CA . GLN A 1 98 ? -9.994 -2.095 -1.611 1.00 90.19 98 GLN A CA 1
ATOM 744 C C . GLN A 1 98 ? -9.061 -3.293 -1.401 1.00 90.19 98 GLN A C 1
ATOM 746 O O . GLN A 1 98 ? -7.838 -3.152 -1.378 1.00 90.19 98 GLN A O 1
ATOM 751 N N . ASN A 1 99 ? -9.636 -4.491 -1.283 1.00 90.62 99 ASN A N 1
ATOM 752 C CA . ASN A 1 99 ? -8.841 -5.712 -1.240 1.00 90.62 99 ASN A CA 1
ATOM 753 C C . ASN A 1 99 ? -8.296 -6.011 -2.636 1.00 90.62 99 ASN A C 1
ATOM 755 O O . ASN A 1 99 ? -9.046 -6.095 -3.607 1.00 90.62 99 ASN A O 1
ATOM 759 N N . ILE A 1 100 ? -6.986 -6.207 -2.725 1.00 94.12 100 ILE A N 1
ATOM 760 C CA . ILE A 1 100 ? -6.309 -6.559 -3.970 1.00 94.12 100 ILE A CA 1
ATOM 761 C C . ILE A 1 100 ? -5.298 -7.674 -3.717 1.00 94.12 100 ILE A C 1
ATOM 763 O O . ILE A 1 100 ? -4.814 -7.863 -2.597 1.00 94.12 100 ILE A O 1
ATOM 767 N N . ARG A 1 101 ? -4.953 -8.400 -4.777 1.00 93.81 101 ARG A N 1
ATOM 768 C CA . ARG A 1 101 ? -3.819 -9.320 -4.821 1.00 93.81 101 ARG A CA 1
ATOM 769 C C . ARG A 1 101 ? -2.749 -8.730 -5.731 1.00 93.81 101 ARG A C 1
ATOM 771 O O . ARG A 1 101 ? -3.038 -8.293 -6.839 1.00 93.81 101 ARG A O 1
ATOM 778 N N . LEU A 1 102 ? -1.512 -8.733 -5.247 1.00 95.25 102 LEU A N 1
ATOM 779 C CA . LEU A 1 102 ? -0.339 -8.244 -5.963 1.00 95.25 102 LEU A CA 1
ATOM 780 C C . LEU A 1 102 ? 0.632 -9.400 -6.194 1.00 95.25 102 LEU A C 1
ATOM 782 O O . LEU A 1 102 ? 0.993 -10.094 -5.243 1.00 95.25 102 LEU A O 1
ATOM 786 N N . ASN A 1 103 ? 1.090 -9.569 -7.433 1.00 94.38 103 ASN A N 1
ATOM 787 C CA . ASN A 1 103 ? 2.163 -10.492 -7.779 1.00 94.38 103 ASN A CA 1
ATOM 788 C C . ASN A 1 103 ? 3.313 -9.720 -8.437 1.00 94.38 103 ASN A C 1
ATOM 790 O O . ASN A 1 103 ? 3.246 -9.354 -9.609 1.00 94.38 103 ASN A O 1
ATOM 794 N N . GLY A 1 104 ? 4.380 -9.482 -7.669 1.00 91.38 104 GLY A N 1
ATOM 795 C CA . GLY A 1 104 ? 5.566 -8.763 -8.147 1.00 91.38 104 GLY A CA 1
ATOM 796 C C . GLY A 1 104 ? 6.487 -9.580 -9.061 1.00 91.38 104 GLY A C 1
ATOM 797 O O . GLY A 1 104 ? 7.378 -9.008 -9.678 1.00 91.38 104 GLY A O 1
ATOM 798 N N . THR A 1 105 ? 6.302 -10.901 -9.156 1.00 89.19 105 THR A N 1
ATOM 799 C CA . THR A 1 105 ? 7.109 -11.775 -10.025 1.00 89.19 105 THR A 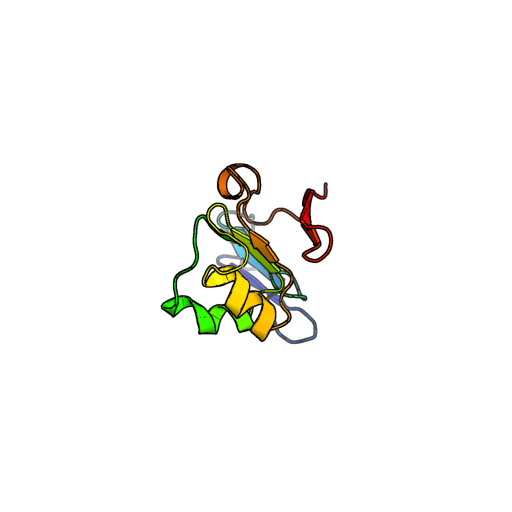CA 1
ATOM 800 C C . THR A 1 105 ? 6.540 -11.820 -11.437 1.00 89.19 105 THR A C 1
ATOM 802 O O . THR A 1 105 ? 7.276 -11.648 -12.403 1.00 89.19 105 THR A O 1
ATOM 805 N N . GLU A 1 106 ? 5.230 -12.030 -11.551 1.00 92.12 106 GLU A N 1
ATOM 806 C CA . GLU A 1 106 ? 4.520 -12.091 -12.834 1.00 92.12 106 GLU A CA 1
ATOM 807 C C . GLU A 1 106 ? 4.029 -10.713 -13.297 1.00 92.12 106 GLU A C 1
ATOM 809 O O . GLU A 1 106 ? 3.661 -10.545 -14.456 1.00 92.12 106 GLU A O 1
ATOM 814 N N . GLY A 1 107 ? 4.056 -9.711 -12.412 1.00 91.25 107 GLY A N 1
ATOM 815 C CA . GLY A 1 107 ? 3.779 -8.322 -12.762 1.00 91.25 107 GLY A CA 1
ATOM 816 C C . GLY A 1 107 ? 2.294 -7.977 -12.867 1.00 91.25 107 GLY A C 1
ATOM 817 O O . GLY A 1 107 ? 1.948 -7.081 -13.632 1.00 91.25 107 GLY A O 1
ATOM 818 N N . PHE A 1 108 ? 1.410 -8.661 -12.130 1.00 93.00 108 PHE A N 1
ATOM 819 C CA . PHE A 1 108 ? -0.034 -8.410 -12.195 1.00 93.00 108 PHE A CA 1
ATOM 820 C C . PHE A 1 108 ? -0.649 -7.980 -10.861 1.00 93.00 108 PHE A C 1
ATOM 822 O O . PHE A 1 108 ? -0.153 -8.281 -9.770 1.00 93.00 108 PHE A O 1
ATOM 829 N N . ILE A 1 109 ? -1.774 -7.279 -10.990 1.00 96.25 109 ILE A N 1
ATOM 830 C CA . ILE A 1 109 ? -2.638 -6.831 -9.902 1.00 96.25 109 ILE A CA 1
ATOM 831 C C . ILE A 1 109 ? -4.034 -7.375 -10.187 1.00 96.25 109 ILE A C 1
ATOM 833 O O . ILE A 1 109 ? -4.536 -7.248 -11.302 1.00 96.25 109 ILE A O 1
ATOM 837 N N . GLU A 1 110 ? -4.663 -7.963 -9.182 1.00 96.06 110 GLU A N 1
ATOM 838 C CA . GLU A 1 110 ? -6.021 -8.493 -9.260 1.00 96.06 110 GLU A CA 1
ATOM 839 C C . GLU A 1 110 ? -6.882 -7.806 -8.200 1.00 96.06 110 GLU A C 1
ATOM 841 O O . GLU A 1 110 ? -6.530 -7.772 -7.017 1.00 96.06 110 GLU A O 1
ATOM 846 N N . LEU A 1 111 ? -8.002 -7.230 -8.631 1.00 93.50 111 LEU A N 1
ATOM 847 C CA . LEU A 1 111 ? -8.997 -6.660 -7.730 1.00 93.50 111 LEU A CA 1
ATOM 848 C C . LEU A 1 111 ? -9.825 -7.804 -7.147 1.00 93.50 111 LEU A C 1
ATOM 850 O O . LEU A 1 111 ? -10.300 -8.655 -7.895 1.00 93.50 111 LEU A O 1
ATOM 854 N N . LEU A 1 112 ? -9.971 -7.834 -5.825 1.00 89.75 112 LEU A N 1
ATOM 855 C CA . LEU A 1 112 ? -10.778 -8.835 -5.137 1.00 89.75 112 LEU A CA 1
ATOM 856 C C . LEU A 1 112 ? -12.134 -8.214 -4.784 1.00 89.75 112 LEU A C 1
ATOM 858 O O . LEU A 1 112 ? -12.177 -7.090 -4.274 1.00 89.75 112 LEU A O 1
ATOM 862 N N . ASP A 1 113 ? -13.210 -8.950 -5.058 1.00 77.50 113 ASP A N 1
ATOM 863 C CA . ASP A 1 113 ? -14.585 -8.581 -4.695 1.00 77.50 113 ASP A CA 1
ATOM 864 C C . ASP A 1 113 ? -14.896 -8.846 -3.209 1.00 77.50 113 ASP A C 1
ATOM 866 O O . ASP A 1 113 ? -14.379 -9.841 -2.640 1.00 77.50 113 ASP A O 1
#